Protein AF-A0A2Z6B183-F1 (afdb_monomer)

Mean predicted aligned error: 3.82 Å

Foldseek 3Di:
DPDQCLVVLLVLLVCLLVVVDALVVSLVVLVVCCVPHLPDDDPQLSVLSVVLNVLSVLDDPDPVPHDVPHDDRVNSSVSSVVSSVSSVVVD

pLDDT: mean 91.1, std 10.72, range [36.97, 98.44]

Solvent-accessible surface area (backbone atoms only — not comparable to full-atom values): 5332 Å² total; per-residue (Å²): 134,88,71,64,56,60,64,62,53,51,50,53,41,51,34,37,64,66,68,73,41,54,62,65,60,39,36,56,53,50,51,56,47,50,78,74,54,65,89,58,63,56,69,70,58,45,53,48,51,52,57,48,44,54,49,42,72,51,43,49,88,52,72,89,76,49,60,99,82,48,37,47,65,68,52,42,42,51,50,41,45,54,38,48,56,53,52,68,72,76,109

Secondary structure (DSSP, 8-state):
----THHHHHHHHHHHHTTSS-HHHHHHHHHHHHHHHTTS--HHHHHHHHHHHHHHHS--SSGGG--TT---HHHHHHHHHHHHHHHHHH-

Structure (mmCIF, N/CA/C/O backbone):
data_AF-A0A2Z6B183-F1
#
_entry.id   AF-A0A2Z6B183-F1
#
loop_
_atom_site.group_PDB
_atom_site.id
_atom_site.type_symbol
_atom_site.label_atom_id
_atom_site.label_alt_id
_atom_site.label_comp_id
_atom_site.label_asym_id
_atom_site.label_entity_id
_atom_site.label_seq_id
_atom_site.pdbx_PDB_ins_code
_atom_site.Cartn_x
_atom_site.Cartn_y
_atom_site.Cartn_z
_atom_site.occupancy
_atom_site.B_iso_or_equiv
_atom_site.auth_seq_id
_atom_site.auth_comp_id
_atom_site.auth_asym_id
_atom_site.auth_atom_id
_atom_site.pdbx_PDB_model_num
ATOM 1 N N . MET A 1 1 ? -26.414 3.553 7.270 1.00 36.97 1 MET A N 1
ATOM 2 C CA . MET A 1 1 ? -25.111 3.348 7.936 1.00 36.97 1 MET A CA 1
ATOM 3 C C . MET A 1 1 ? -24.045 3.387 6.860 1.00 36.97 1 MET A C 1
ATOM 5 O O . MET A 1 1 ? -24.078 2.533 5.988 1.00 36.97 1 MET A O 1
ATOM 9 N N . VAL A 1 2 ? -23.188 4.406 6.842 1.00 42.72 2 VAL A N 1
ATOM 10 C CA . VAL A 1 2 ? -22.049 4.442 5.910 1.00 42.72 2 VAL A CA 1
ATOM 11 C C . VAL A 1 2 ? -20.907 3.744 6.640 1.00 42.72 2 VAL A C 1
ATOM 13 O O . VAL A 1 2 ? -20.398 4.291 7.614 1.00 42.72 2 VAL A O 1
ATOM 16 N N . GLY A 1 3 ? -20.643 2.489 6.276 1.00 53.25 3 GLY A N 1
ATOM 17 C CA . GLY A 1 3 ? -19.613 1.662 6.905 1.00 53.25 3 GLY A CA 1
ATOM 18 C C . GLY A 1 3 ? -18.211 2.174 6.587 1.00 53.25 3 GLY A C 1
ATOM 19 O O . GLY A 1 3 ? -18.007 2.817 5.559 1.00 53.25 3 GLY A O 1
ATOM 20 N N . SER A 1 4 ? -17.260 1.893 7.479 1.00 69.75 4 SER A N 1
ATOM 21 C CA . SER A 1 4 ? -15.840 2.143 7.227 1.00 69.75 4 SER A CA 1
ATOM 22 C C . SER A 1 4 ? -15.418 1.469 5.916 1.00 69.75 4 SER A C 1
ATOM 24 O O . SER A 1 4 ? -15.731 0.300 5.683 1.00 69.75 4 SER A O 1
ATOM 26 N N . HIS A 1 5 ? -14.701 2.200 5.062 1.00 86.75 5 HIS A N 1
ATOM 27 C CA . HIS A 1 5 ? -14.150 1.679 3.806 1.00 86.75 5 HIS A CA 1
ATOM 28 C C . HIS A 1 5 ? -12.877 0.848 4.021 1.00 86.75 5 HIS A C 1
ATOM 30 O O . HIS A 1 5 ? -12.234 0.447 3.054 1.00 86.75 5 HIS A O 1
ATOM 36 N N . ILE A 1 6 ? -12.520 0.558 5.278 1.00 90.50 6 ILE A N 1
ATOM 37 C CA . ILE A 1 6 ? -11.292 -0.151 5.640 1.00 90.50 6 ILE A CA 1
ATOM 38 C C . ILE A 1 6 ? -11.139 -1.494 4.918 1.00 90.50 6 ILE A C 1
ATOM 40 O O . ILE A 1 6 ? -10.060 -1.807 4.424 1.00 90.50 6 ILE A O 1
ATOM 44 N N . TYR A 1 7 ? -12.226 -2.253 4.760 1.00 91.50 7 TYR A N 1
ATOM 45 C CA . TYR A 1 7 ? -12.187 -3.529 4.044 1.00 91.50 7 TYR A CA 1
ATOM 46 C C . TYR A 1 7 ? -11.856 -3.357 2.558 1.00 91.50 7 TYR A C 1
ATOM 48 O O . TYR A 1 7 ? -11.141 -4.180 2.000 1.00 91.50 7 TYR A O 1
ATOM 56 N N . THR A 1 8 ? -12.284 -2.255 1.934 1.00 92.88 8 THR A N 1
ATOM 57 C CA . THR A 1 8 ? -11.923 -1.934 0.546 1.00 92.88 8 THR A CA 1
ATOM 58 C C . THR A 1 8 ? -10.418 -1.702 0.401 1.00 92.88 8 THR A C 1
ATOM 60 O O . THR A 1 8 ? -9.818 -2.196 -0.553 1.00 92.88 8 THR A O 1
ATOM 63 N N . TYR A 1 9 ? -9.790 -1.014 1.360 1.00 94.62 9 TYR A N 1
ATOM 64 C CA . TYR A 1 9 ? -8.333 -0.854 1.377 1.00 94.62 9 TYR A CA 1
ATOM 65 C C . TYR A 1 9 ? -7.611 -2.179 1.632 1.00 94.62 9 TYR A C 1
ATOM 67 O O . TYR A 1 9 ? -6.666 -2.516 0.924 1.00 94.62 9 TYR A O 1
ATOM 75 N N . ILE A 1 10 ? -8.068 -2.960 2.611 1.00 95.50 10 ILE A N 1
ATOM 76 C CA . ILE A 1 10 ? -7.472 -4.265 2.922 1.00 95.50 10 ILE A CA 1
ATOM 77 C C . ILE A 1 10 ? -7.519 -5.190 1.705 1.00 95.50 10 ILE A C 1
ATOM 79 O O . ILE A 1 10 ? -6.525 -5.849 1.405 1.00 95.50 10 ILE A O 1
ATOM 83 N N . ASP A 1 11 ? -8.635 -5.225 0.980 1.00 96.00 11 ASP A N 1
ATOM 84 C CA . ASP A 1 11 ? -8.781 -6.081 -0.193 1.00 96.00 11 ASP A CA 1
ATOM 85 C C . ASP A 1 11 ? -7.819 -5.680 -1.316 1.00 96.00 11 ASP A C 1
ATOM 87 O O . ASP A 1 11 ? -7.134 -6.548 -1.863 1.00 96.00 11 ASP A O 1
ATOM 91 N N . ILE A 1 12 ? -7.689 -4.383 -1.628 1.00 97.75 12 ILE A N 1
ATOM 92 C CA . ILE A 1 12 ? -6.764 -3.950 -2.684 1.00 97.75 12 ILE A CA 1
ATOM 93 C C . ILE A 1 12 ? -5.298 -4.181 -2.293 1.00 97.75 12 ILE A C 1
ATOM 95 O O . ILE A 1 12 ? -4.516 -4.677 -3.108 1.00 97.75 12 ILE A O 1
ATOM 99 N N . ILE A 1 13 ? -4.937 -3.928 -1.029 1.00 97.88 13 ILE A N 1
ATOM 100 C CA . ILE A 1 13 ? -3.592 -4.196 -0.506 1.00 97.88 13 ILE A CA 1
ATOM 101 C C . ILE A 1 13 ? -3.302 -5.707 -0.532 1.00 97.88 13 ILE A C 1
ATOM 103 O O . ILE A 1 13 ? -2.209 -6.126 -0.913 1.00 97.88 13 ILE A O 1
ATOM 107 N N . ARG A 1 14 ? -4.275 -6.565 -0.196 1.00 98.2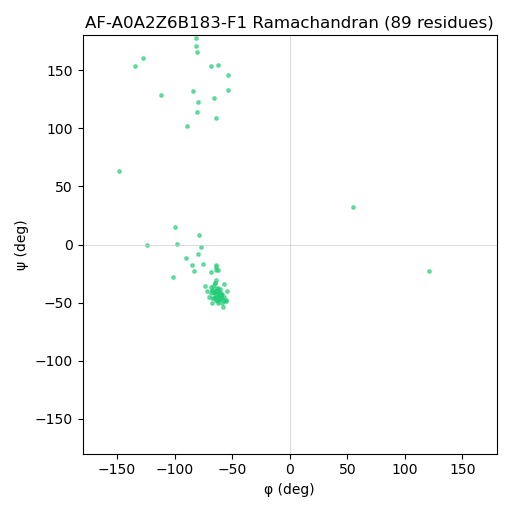5 14 ARG A N 1
ATOM 108 C CA . ARG A 1 14 ? -4.139 -8.031 -0.297 1.00 98.25 14 ARG A CA 1
ATOM 109 C C . ARG A 1 14 ? -3.968 -8.501 -1.732 1.00 98.25 14 ARG A C 1
ATOM 111 O O . ARG A 1 14 ? -3.175 -9.407 -1.978 1.00 98.25 14 ARG A O 1
ATOM 118 N N . CYS A 1 15 ? -4.708 -7.924 -2.674 1.00 98.19 15 CYS A N 1
ATOM 119 C CA . CYS A 1 15 ? -4.546 -8.237 -4.089 1.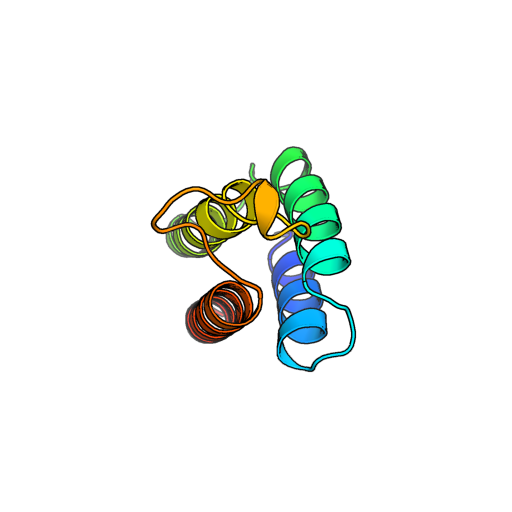00 98.19 15 CYS A CA 1
ATOM 120 C C . CYS A 1 15 ? -3.117 -7.939 -4.548 1.00 98.19 15 CYS A C 1
ATOM 122 O O . CYS A 1 15 ? -2.495 -8.797 -5.171 1.00 98.19 15 CYS A O 1
ATOM 124 N N . PHE A 1 16 ? -2.574 -6.778 -4.189 1.00 98.44 16 PHE A N 1
ATOM 125 C CA . PHE A 1 16 ? -1.212 -6.404 -4.558 1.00 98.44 16 PHE A CA 1
ATOM 126 C C . PHE A 1 16 ? -0.148 -7.267 -3.866 1.00 98.44 16 PHE A C 1
ATOM 128 O O . PHE A 1 16 ? 0.671 -7.891 -4.533 1.00 98.44 16 PHE A O 1
ATOM 135 N N . THR A 1 17 ? -0.222 -7.416 -2.541 1.00 98.31 17 THR A N 1
ATOM 136 C CA . THR A 1 17 ? 0.744 -8.208 -1.749 1.00 98.31 17 THR A CA 1
ATOM 137 C C . THR A 1 17 ? 0.740 -9.704 -2.072 1.00 98.31 17 THR A C 1
ATOM 139 O O . THR A 1 17 ? 1.704 -10.408 -1.786 1.00 98.31 17 THR A O 1
ATOM 142 N N . ARG A 1 18 ? -0.331 -10.207 -2.697 1.00 98.00 18 ARG A N 1
ATOM 143 C CA . ARG A 1 18 ? -0.432 -11.581 -3.219 1.00 98.00 18 ARG A CA 1
ATOM 144 C C . ARG A 1 18 ? -0.190 -11.672 -4.727 1.00 98.00 18 ARG A C 1
ATOM 146 O O . ARG A 1 18 ? -0.553 -12.685 -5.326 1.00 98.00 18 ARG A O 1
ATOM 153 N N . HIS A 1 19 ? 0.366 -10.627 -5.338 1.00 97.00 19 HIS A N 1
ATOM 154 C CA . HIS A 1 19 ? 0.685 -10.550 -6.766 1.00 97.00 19 HIS A CA 1
ATOM 155 C C . HIS A 1 19 ? -0.513 -10.837 -7.693 1.00 97.00 19 HIS A C 1
ATOM 157 O O . HIS A 1 19 ? -0.363 -11.409 -8.771 1.00 97.00 19 HIS A O 1
ATOM 163 N N . ARG A 1 20 ? -1.734 -10.480 -7.270 1.00 98.06 20 ARG A N 1
ATOM 164 C CA . ARG A 1 20 ? -2.951 -10.578 -8.100 1.00 98.06 20 ARG A CA 1
ATOM 165 C C . ARG A 1 20 ? -3.123 -9.381 -9.028 1.00 98.06 20 ARG A C 1
ATOM 167 O O . ARG A 1 20 ? -3.818 -9.503 -10.030 1.00 98.06 20 ARG A O 1
ATOM 174 N N . ILE A 1 21 ? -2.502 -8.259 -8.683 1.00 98.00 21 ILE A N 1
ATOM 175 C CA . ILE A 1 21 ? -2.387 -7.046 -9.493 1.00 98.00 21 ILE A CA 1
ATOM 176 C C . ILE A 1 21 ? -0.936 -6.560 -9.429 1.00 98.00 21 ILE A C 1
ATOM 178 O O . ILE A 1 21 ? -0.235 -6.862 -8.461 1.00 98.00 21 ILE A O 1
ATOM 182 N N . ASN A 1 22 ? -0.492 -5.840 -10.457 1.00 97.00 22 ASN A N 1
ATOM 183 C CA . ASN A 1 22 ? 0.836 -5.220 -10.486 1.00 97.00 22 ASN A CA 1
ATOM 184 C C . ASN A 1 22 ? 0.846 -3.886 -9.709 1.00 97.00 22 ASN A C 1
ATOM 186 O O . ASN A 1 22 ? -0.209 -3.375 -9.319 1.00 97.00 22 ASN A O 1
ATOM 190 N N . ALA A 1 23 ? 2.036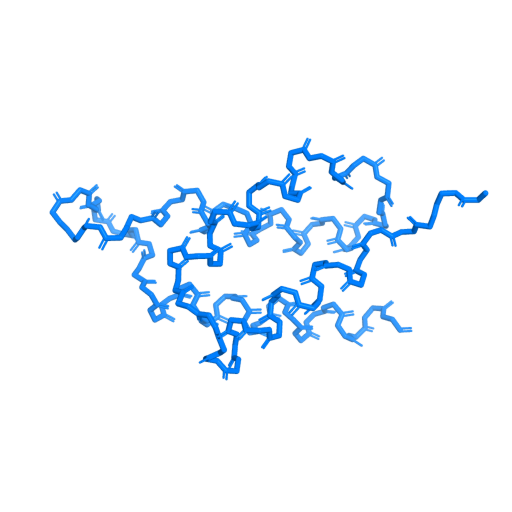 -3.319 -9.496 1.00 96.44 23 ALA A N 1
ATOM 191 C CA . ALA A 1 23 ? 2.212 -2.063 -8.765 1.00 96.44 23 ALA A CA 1
ATOM 192 C C . ALA A 1 23 ? 1.491 -0.862 -9.401 1.00 96.44 23 ALA A C 1
ATOM 194 O O . ALA A 1 23 ? 0.887 -0.070 -8.682 1.00 96.44 23 ALA A O 1
ATOM 195 N N . LYS A 1 24 ? 1.471 -0.755 -10.733 1.00 95.88 24 LYS A N 1
ATOM 196 C CA . LYS A 1 24 ? 0.757 0.310 -11.455 1.00 95.88 24 LYS A CA 1
ATOM 197 C C . LYS A 1 24 ? -0.752 0.269 -11.213 1.00 95.88 24 LYS A C 1
ATOM 199 O O . LYS A 1 24 ? -1.365 1.291 -10.909 1.00 95.88 24 LYS A O 1
ATOM 204 N N . ASP A 1 25 ? -1.357 -0.907 -11.344 1.00 97.50 25 ASP A N 1
ATOM 205 C CA . ASP A 1 25 ? -2.788 -1.109 -11.116 1.00 97.50 25 ASP A CA 1
ATOM 206 C C . ASP A 1 25 ? -3.139 -0.871 -9.645 1.00 97.50 25 ASP A C 1
ATOM 208 O O . ASP A 1 25 ? -4.141 -0.220 -9.346 1.00 97.50 25 ASP A O 1
ATOM 212 N N . PHE A 1 26 ? -2.288 -1.340 -8.728 1.00 98.19 26 PHE A N 1
ATOM 213 C CA . PHE A 1 26 ? -2.421 -1.060 -7.303 1.00 98.19 26 PHE A CA 1
ATOM 214 C C . PHE A 1 26 ? -2.401 0.444 -7.018 1.00 98.19 26 PHE A C 1
ATOM 216 O O . PHE A 1 26 ? -3.351 0.940 -6.415 1.00 98.19 26 PHE A O 1
ATOM 223 N N . ALA A 1 27 ? -1.383 1.167 -7.490 1.00 97.12 27 ALA A N 1
ATOM 224 C CA . ALA A 1 27 ? -1.231 2.602 -7.272 1.00 97.12 27 ALA A CA 1
ATOM 225 C C . ALA A 1 27 ? -2.453 3.382 -7.781 1.00 97.12 27 ALA A C 1
ATOM 227 O O . ALA A 1 27 ? -3.064 4.150 -7.039 1.00 97.12 27 ALA A O 1
ATOM 228 N N . ASN A 1 28 ? -2.895 3.098 -9.010 1.00 96.56 28 ASN A N 1
ATOM 229 C CA . ASN A 1 28 ? -4.070 3.739 -9.601 1.00 96.56 28 ASN A CA 1
ATOM 230 C C . ASN A 1 28 ? -5.343 3.511 -8.774 1.00 96.56 28 ASN A C 1
ATOM 232 O O . ASN A 1 28 ? -6.078 4.455 -8.470 1.00 96.56 28 ASN A O 1
ATOM 236 N N . VAL A 1 29 ? -5.629 2.257 -8.413 1.00 96.81 29 VAL A N 1
ATOM 237 C CA . VAL A 1 29 ? -6.847 1.923 -7.663 1.00 96.81 29 VAL A CA 1
ATOM 238 C C . VAL A 1 29 ? -6.778 2.484 -6.245 1.00 96.81 29 VAL A C 1
ATOM 240 O O . VAL A 1 29 ? -7.765 3.046 -5.767 1.00 96.81 29 VAL A O 1
ATOM 243 N N . TYR A 1 30 ? -5.622 2.381 -5.589 1.00 96.75 30 TYR A N 1
ATOM 244 C CA . TYR A 1 30 ? -5.411 2.900 -4.245 1.00 96.75 30 TYR A CA 1
ATOM 245 C C . TYR A 1 30 ? -5.647 4.412 -4.188 1.00 96.75 30 TYR A C 1
ATOM 247 O O . TYR A 1 30 ? -6.424 4.865 -3.348 1.00 96.75 30 TYR A O 1
ATOM 255 N N . THR A 1 31 ? -5.088 5.180 -5.128 1.00 95.81 31 THR A N 1
ATOM 256 C CA . THR A 1 31 ? -5.302 6.632 -5.229 1.00 95.81 31 THR A CA 1
ATOM 257 C C . THR A 1 31 ? -6.775 6.985 -5.420 1.00 95.81 31 THR A C 1
ATOM 259 O O . THR A 1 31 ? -7.300 7.862 -4.734 1.00 95.81 31 THR A O 1
ATOM 262 N N . ILE A 1 32 ? -7.497 6.263 -6.284 1.00 94.81 32 ILE A N 1
ATOM 263 C CA . ILE A 1 32 ? -8.939 6.486 -6.484 1.00 94.81 32 ILE A CA 1
ATOM 264 C C . ILE A 1 32 ? -9.724 6.257 -5.187 1.00 94.81 32 ILE A C 1
ATOM 266 O O . ILE A 1 32 ? -10.620 7.044 -4.868 1.00 94.81 32 ILE A O 1
ATOM 270 N N . ILE A 1 33 ? -9.415 5.189 -4.447 1.00 93.00 33 ILE A N 1
ATOM 271 C CA . ILE A 1 33 ? -10.066 4.905 -3.163 1.00 93.00 33 ILE A CA 1
ATOM 272 C C . ILE A 1 33 ? -9.700 6.004 -2.159 1.00 93.00 33 ILE A C 1
ATOM 274 O O . ILE A 1 33 ? -10.592 6.556 -1.518 1.00 93.00 33 ILE A O 1
ATOM 278 N N . TYR A 1 34 ? -8.423 6.383 -2.068 1.00 93.06 34 TYR A N 1
ATOM 279 C CA . TYR A 1 34 ? -7.931 7.413 -1.154 1.00 93.06 34 TYR A CA 1
ATOM 280 C C . TYR A 1 34 ? -8.649 8.754 -1.312 1.00 93.06 34 TYR A C 1
ATOM 282 O O . TYR A 1 34 ? -9.181 9.296 -0.340 1.00 93.06 34 TYR A O 1
ATOM 290 N N . LEU A 1 35 ? -8.781 9.231 -2.549 1.00 90.62 35 LEU A N 1
ATOM 291 C CA . LEU A 1 35 ? -9.450 10.495 -2.855 1.00 90.62 35 LEU A CA 1
ATOM 292 C C . LEU A 1 35 ? -10.967 10.468 -2.598 1.00 90.62 35 LEU A C 1
ATOM 294 O O . LEU A 1 35 ? -11.578 11.519 -2.411 1.00 90.62 35 LE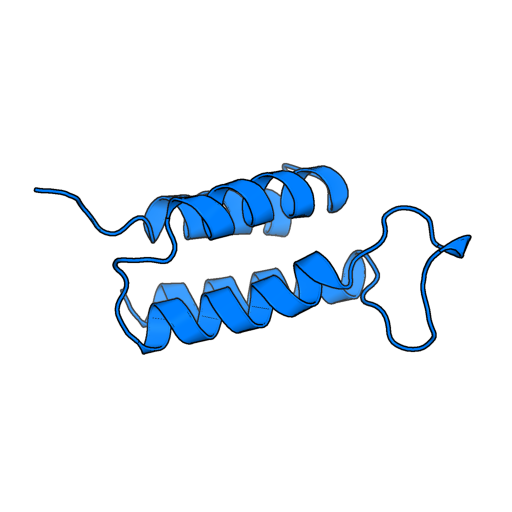U A O 1
ATOM 298 N N . ARG A 1 36 ? -11.600 9.288 -2.600 1.00 88.62 36 ARG A N 1
ATOM 299 C CA . ARG A 1 36 ? -13.063 9.145 -2.459 1.00 88.62 36 ARG A CA 1
ATOM 300 C C . ARG A 1 36 ? -13.518 8.733 -1.062 1.00 88.62 36 ARG A C 1
ATOM 302 O O . ARG A 1 36 ? -14.646 9.043 -0.684 1.00 88.62 36 ARG A O 1
ATOM 309 N N . CYS A 1 37 ? -12.680 8.016 -0.316 1.00 81.62 37 CYS A N 1
ATOM 310 C CA . CYS A 1 37 ? -13.096 7.255 0.864 1.00 81.62 37 CYS A CA 1
ATOM 311 C C . CYS A 1 37 ? -12.336 7.607 2.153 1.00 81.62 37 CYS A C 1
ATOM 313 O O . CYS A 1 37 ? -12.673 7.061 3.204 1.00 81.62 37 CYS A O 1
ATOM 315 N N . SER A 1 38 ? -11.372 8.535 2.120 1.00 73.81 38 SER A N 1
ATOM 316 C CA . SER A 1 38 ? -10.530 8.898 3.278 1.00 73.81 38 SER A CA 1
ATOM 317 C C . SER A 1 38 ? -11.274 9.535 4.464 1.00 73.81 38 SER A C 1
ATOM 319 O O . SER A 1 38 ? -10.771 9.538 5.583 1.00 73.81 38 SER A O 1
ATOM 321 N N . GLY A 1 39 ? -12.499 10.035 4.267 1.00 68.19 39 GLY A N 1
ATOM 322 C CA . G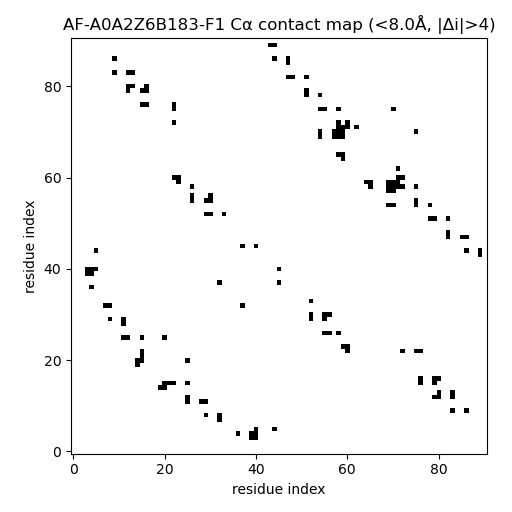LY A 1 39 ? -13.171 10.913 5.232 1.00 68.19 39 GLY A CA 1
ATOM 323 C C . GLY A 1 39 ? -13.799 10.277 6.484 1.00 68.19 39 GLY A C 1
ATOM 324 O O . GLY A 1 39 ? -14.373 11.019 7.279 1.00 68.19 39 GLY A O 1
ATOM 325 N N . LYS A 1 40 ? -13.782 8.945 6.673 1.00 72.44 40 LYS A N 1
ATOM 326 C CA . LYS A 1 40 ? -14.489 8.275 7.797 1.00 72.44 40 LYS A CA 1
ATOM 327 C C . LYS A 1 40 ? -13.796 7.001 8.308 1.00 72.44 40 LYS A C 1
ATOM 329 O O . LYS A 1 40 ? -14.369 5.915 8.227 1.00 72.44 40 LYS A O 1
ATOM 334 N N . MET A 1 41 ? -12.585 7.131 8.844 1.00 82.06 41 MET A N 1
ATOM 335 C CA . MET A 1 41 ? -11.811 6.022 9.428 1.00 82.06 41 MET A CA 1
ATOM 336 C C . MET A 1 41 ? -11.343 6.367 10.845 1.00 82.06 41 MET A C 1
ATOM 338 O O . MET A 1 41 ? -11.321 7.546 11.211 1.00 82.06 41 MET A O 1
ATOM 342 N N . LYS A 1 42 ? -10.990 5.360 11.657 1.00 89.25 42 LYS A N 1
ATOM 343 C CA . LYS A 1 42 ? -10.302 5.628 12.932 1.00 89.25 42 LYS A CA 1
ATOM 344 C C . LYS A 1 42 ? -8.955 6.289 12.643 1.00 89.25 42 LYS A C 1
ATOM 346 O O . LYS A 1 42 ? -8.384 6.093 11.573 1.00 89.25 42 LYS A O 1
ATOM 351 N N . HIS A 1 43 ? -8.437 7.052 13.601 1.00 89.94 43 HIS A N 1
ATOM 352 C CA . HIS A 1 43 ? -7.178 7.771 13.413 1.00 89.94 43 HIS A CA 1
ATOM 353 C C . HIS A 1 43 ? -6.021 6.825 13.058 1.00 89.94 43 HIS A C 1
ATOM 355 O O . HIS A 1 43 ? -5.327 7.087 12.081 1.00 89.94 43 HIS A O 1
ATOM 361 N N . GLU A 1 44 ? -5.878 5.686 13.749 1.00 91.81 44 GLU A N 1
ATOM 362 C CA . GLU A 1 44 ? -4.786 4.741 13.463 1.00 91.81 44 GLU A CA 1
ATOM 363 C C . GLU A 1 44 ? -4.923 4.074 12.082 1.00 91.81 44 GLU A C 1
ATOM 365 O O . GLU A 1 44 ? -3.928 3.845 11.395 1.00 91.81 44 GLU A O 1
ATOM 370 N N . GLU A 1 45 ? -6.158 3.788 11.652 1.00 92.38 45 GLU A N 1
ATOM 371 C CA . GLU A 1 45 ? -6.448 3.259 10.311 1.00 92.38 45 GLU A CA 1
ATOM 372 C C . GLU A 1 45 ? -6.071 4.287 9.237 1.00 92.38 45 GLU A C 1
ATOM 374 O O . GLU A 1 45 ? -5.390 3.960 8.266 1.00 92.38 45 GLU A O 1
ATOM 379 N N . TYR A 1 46 ? -6.488 5.542 9.432 1.00 92.56 46 TYR A N 1
ATOM 380 C CA . TYR A 1 46 ? -6.179 6.641 8.526 1.00 92.56 46 TYR A CA 1
ATOM 381 C C . TYR A 1 46 ? -4.672 6.876 8.422 1.00 92.56 46 TYR A C 1
ATOM 383 O O . TYR A 1 46 ? -4.163 6.976 7.312 1.00 92.56 46 TYR A O 1
ATOM 391 N N . GLU A 1 47 ? -3.946 6.931 9.541 1.00 94.00 47 GLU A N 1
ATOM 392 C CA . GLU A 1 47 ? -2.497 7.154 9.518 1.00 94.00 47 GLU A CA 1
ATOM 393 C C . GLU A 1 47 ? -1.756 6.045 8.766 1.00 94.00 47 GLU A C 1
ATOM 395 O O . GLU A 1 47 ? -0.887 6.336 7.944 1.00 94.00 47 GLU A O 1
ATOM 400 N N . ALA A 1 48 ? -2.121 4.778 8.986 1.00 94.81 48 ALA A N 1
ATOM 401 C CA . ALA A 1 48 ? -1.526 3.661 8.257 1.00 94.81 48 ALA A CA 1
ATOM 402 C C . ALA A 1 48 ? -1.756 3.785 6.739 1.00 94.81 48 ALA A C 1
ATOM 404 O O . ALA A 1 48 ? -0.827 3.594 5.954 1.00 94.81 48 ALA A O 1
ATOM 405 N N . LEU A 1 49 ? -2.970 4.157 6.327 1.00 95.25 49 LEU A N 1
ATOM 406 C CA . LEU A 1 49 ? -3.327 4.318 4.918 1.00 95.25 49 LEU A CA 1
ATOM 407 C C . LEU A 1 49 ? -2.724 5.577 4.280 1.00 95.25 49 LEU A C 1
ATOM 409 O O . LEU A 1 49 ? -2.339 5.536 3.113 1.00 95.25 49 LEU A O 1
ATOM 413 N N . ASN A 1 50 ? -2.623 6.678 5.023 1.00 95.25 50 ASN A N 1
ATOM 414 C CA . ASN A 1 50 ? -2.005 7.921 4.564 1.00 95.25 50 ASN A CA 1
ATOM 415 C C . ASN A 1 50 ? -0.497 7.740 4.355 1.00 95.25 50 ASN A C 1
ATOM 417 O O . ASN A 1 50 ? 0.046 8.204 3.361 1.00 95.25 50 ASN A O 1
ATOM 421 N N . ASN A 1 51 ? 0.173 6.996 5.237 1.00 95.69 51 ASN A N 1
ATOM 422 C CA . ASN A 1 51 ? 1.589 6.682 5.054 1.00 95.69 51 ASN A CA 1
ATOM 423 C C . ASN A 1 51 ? 1.826 5.859 3.78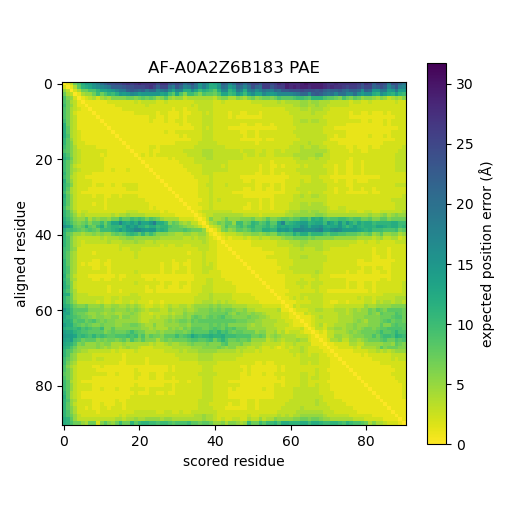3 1.00 95.69 51 ASN A C 1
ATOM 425 O O . ASN A 1 51 ? 2.720 6.181 3.009 1.00 95.69 51 ASN A O 1
ATOM 429 N N . LEU A 1 52 ? 0.996 4.842 3.526 1.00 97.31 52 LEU A N 1
ATOM 430 C CA . LEU A 1 52 ? 1.067 4.084 2.275 1.00 97.31 52 LEU A CA 1
ATOM 431 C C . LEU A 1 52 ? 0.718 4.943 1.051 1.00 97.31 52 LEU A C 1
ATOM 433 O O . LEU A 1 52 ? 1.290 4.735 -0.014 1.00 97.31 52 LEU A O 1
ATOM 437 N N . TYR A 1 53 ? -0.187 5.915 1.195 1.00 96.56 53 TYR A N 1
ATOM 438 C CA . TYR A 1 53 ? -0.542 6.833 0.113 1.00 96.56 53 TYR A CA 1
ATOM 439 C C . TYR A 1 53 ? 0.660 7.650 -0.373 1.00 96.56 53 TYR A C 1
ATOM 441 O O . TYR A 1 53 ? 0.833 7.761 -1.579 1.00 96.56 53 TYR A O 1
ATOM 449 N N . TYR A 1 54 ? 1.532 8.130 0.520 1.00 95.12 54 TYR A N 1
ATOM 450 C CA . TYR A 1 54 ? 2.753 8.832 0.101 1.00 95.12 54 TYR A CA 1
ATOM 451 C C . TYR A 1 54 ? 3.659 7.955 -0.771 1.00 95.12 54 TYR A C 1
ATOM 453 O O . TYR A 1 54 ? 4.083 8.382 -1.836 1.00 95.12 54 TYR A O 1
ATOM 461 N N . TYR A 1 55 ? 3.857 6.686 -0.401 1.00 95.88 55 TYR A N 1
ATOM 462 C CA . TYR A 1 55 ? 4.603 5.748 -1.249 1.00 95.88 55 TYR A CA 1
ATOM 463 C C . TYR A 1 55 ? 3.916 5.466 -2.590 1.00 95.88 55 TYR A C 1
ATOM 465 O O . TYR A 1 55 ? 4.587 5.166 -3.573 1.00 95.88 55 TYR A O 1
ATOM 473 N N . VAL A 1 56 ? 2.585 5.511 -2.629 1.00 96.12 56 VAL A N 1
ATOM 474 C CA . VAL A 1 56 ? 1.818 5.362 -3.869 1.00 96.12 56 VAL A CA 1
ATOM 475 C C . VAL A 1 56 ? 1.956 6.600 -4.759 1.00 96.12 56 VAL A C 1
ATOM 477 O O . VAL A 1 56 ? 2.069 6.434 -5.970 1.00 96.12 56 VAL A O 1
ATOM 480 N N . GLU A 1 57 ? 1.956 7.811 -4.196 1.00 94.31 57 GLU A N 1
ATOM 481 C CA . GLU A 1 57 ? 2.156 9.051 -4.962 1.00 94.31 57 GLU A CA 1
ATOM 482 C C . GLU A 1 57 ? 3.581 9.183 -5.504 1.00 94.31 57 GLU A C 1
ATOM 484 O O . GLU A 1 57 ? 3.749 9.622 -6.639 1.00 94.31 57 GLU A O 1
ATOM 489 N N . ASP A 1 58 ? 4.581 8.739 -4.741 1.00 93.88 58 ASP A N 1
ATOM 490 C CA . ASP A 1 58 ? 5.988 8.773 -5.155 1.00 93.88 58 ASP A CA 1
ATOM 491 C C . ASP A 1 58 ? 6.353 7.617 -6.116 1.00 93.88 58 ASP A C 1
ATOM 493 O O . ASP A 1 58 ? 7.454 7.566 -6.665 1.00 93.88 58 ASP A O 1
ATOM 497 N N . TYR A 1 59 ? 5.457 6.646 -6.333 1.00 93.94 59 TYR A N 1
ATOM 498 C CA . TYR A 1 59 ? 5.716 5.519 -7.229 1.00 93.94 59 TYR A CA 1
ATOM 499 C C . TYR A 1 59 ? 5.514 5.894 -8.703 1.00 93.94 59 TYR A C 1
ATOM 501 O O . TYR A 1 59 ? 4.405 6.196 -9.151 1.00 93.94 59 TYR A O 1
ATOM 509 N N . TYR A 1 60 ? 6.567 5.706 -9.501 1.00 91.62 60 TYR A N 1
ATOM 510 C CA . TYR A 1 60 ? 6.506 5.771 -10.962 1.00 91.62 60 TYR A CA 1
ATOM 511 C C . TYR A 1 60 ? 6.741 4.397 -11.594 1.00 91.62 60 TYR A C 1
ATOM 513 O O . TYR A 1 60 ? 7.739 3.728 -11.326 1.00 91.62 60 TYR A O 1
ATOM 521 N N . ASP A 1 61 ? 5.853 3.977 -12.494 1.00 87.75 61 ASP A N 1
ATOM 522 C CA . ASP A 1 61 ? 6.011 2.740 -13.280 1.00 87.75 61 ASP A CA 1
ATOM 523 C C . ASP A 1 61 ? 7.260 2.809 -14.181 1.00 87.75 61 ASP A C 1
ATOM 525 O O . ASP A 1 61 ? 8.034 1.857 -14.249 1.00 87.75 61 ASP A O 1
ATOM 529 N N . ASP A 1 62 ? 7.508 3.975 -14.789 1.00 87.75 62 ASP A N 1
ATOM 530 C CA . ASP A 1 62 ? 8.685 4.249 -15.618 1.00 87.75 62 ASP A CA 1
ATOM 531 C C . ASP A 1 62 ? 9.914 4.581 -14.748 1.00 87.75 62 ASP A C 1
ATOM 533 O O . ASP A 1 62 ? 9.932 5.630 -14.098 1.00 87.75 62 ASP A O 1
ATOM 537 N N . PRO A 1 63 ? 10.972 3.743 -14.743 1.00 86.75 63 PRO A N 1
ATOM 538 C CA . PRO A 1 63 ? 12.171 3.997 -13.949 1.00 86.75 63 PRO A CA 1
ATOM 539 C C . PRO A 1 63 ? 12.927 5.270 -14.335 1.00 86.75 63 PRO A C 1
ATOM 541 O O . PRO A 1 63 ? 13.692 5.774 -13.521 1.00 86.75 63 PRO A O 1
ATOM 544 N N . SER A 1 64 ? 12.754 5.776 -15.560 1.00 90.44 64 SER A N 1
ATOM 545 C CA . SER A 1 64 ? 13.428 6.998 -16.018 1.00 90.44 64 SER A CA 1
ATOM 546 C C . SER A 1 64 ? 12.827 8.280 -15.440 1.00 90.44 64 SER A C 1
ATOM 548 O O . SER A 1 64 ? 13.475 9.322 -15.479 1.00 90.44 64 SER A O 1
ATOM 550 N N . MET A 1 65 ? 11.611 8.189 -14.898 1.00 88.19 65 MET A N 1
ATOM 551 C CA . MET A 1 65 ? 10.884 9.292 -14.267 1.00 88.19 65 MET A CA 1
ATOM 552 C C . MET A 1 65 ? 11.025 9.293 -12.739 1.00 88.19 65 MET A C 1
ATOM 554 O O . MET A 1 65 ? 10.428 10.141 -12.089 1.00 88.19 65 MET A O 1
ATOM 558 N N . ARG A 1 66 ? 11.769 8.330 -12.176 1.00 88.12 66 ARG A N 1
ATOM 559 C CA . ARG A 1 66 ? 12.010 8.213 -10.735 1.00 88.12 66 ARG A CA 1
ATOM 560 C C . ARG A 1 66 ? 13.170 9.103 -10.315 1.00 88.12 66 ARG A C 1
ATOM 562 O O . ARG A 1 66 ? 14.251 9.020 -10.904 1.00 88.12 66 ARG A O 1
ATOM 569 N N . ASP A 1 67 ? 12.967 9.860 -9.251 1.00 88.50 67 ASP A N 1
ATOM 570 C CA . ASP A 1 67 ? 14.023 10.574 -8.553 1.00 88.50 67 ASP A CA 1
ATOM 571 C C . ASP A 1 67 ? 14.798 9.641 -7.603 1.00 88.50 67 ASP A C 1
ATOM 573 O O . ASP A 1 67 ? 14.408 8.506 -7.294 1.00 88.50 67 ASP A O 1
ATOM 577 N N . GLU A 1 68 ? 15.963 10.106 -7.143 1.00 84.75 68 GLU A N 1
ATOM 578 C CA . GLU A 1 68 ? 16.768 9.373 -6.168 1.00 84.75 68 GLU A CA 1
ATOM 579 C C . GLU A 1 68 ? 16.004 9.240 -4.844 1.00 84.75 68 GLU A C 1
ATOM 581 O O . GLU A 1 68 ? 15.852 10.196 -4.090 1.00 84.75 68 GLU A O 1
ATOM 586 N N . GLY A 1 69 ? 15.564 8.019 -4.541 1.00 81.75 69 GLY A N 1
ATOM 587 C CA . GLY A 1 69 ? 14.843 7.711 -3.306 1.00 81.75 69 GLY A CA 1
ATOM 588 C C . GLY A 1 69 ? 13.456 7.136 -3.547 1.00 81.75 69 GLY A C 1
ATOM 589 O O . GLY A 1 69 ? 13.005 6.351 -2.704 1.00 81.75 69 GLY A O 1
ATOM 590 N N . ASP A 1 70 ? 12.870 7.403 -4.717 1.00 89.00 70 ASP A N 1
ATOM 591 C CA . ASP A 1 70 ? 11.515 6.983 -5.062 1.00 89.00 70 ASP A CA 1
ATOM 592 C C . ASP A 1 70 ? 11.312 5.470 -4.876 1.00 89.00 70 ASP A C 1
ATOM 594 O O . ASP A 1 70 ? 12.240 4.651 -5.051 1.00 89.00 70 ASP A O 1
ATOM 598 N N 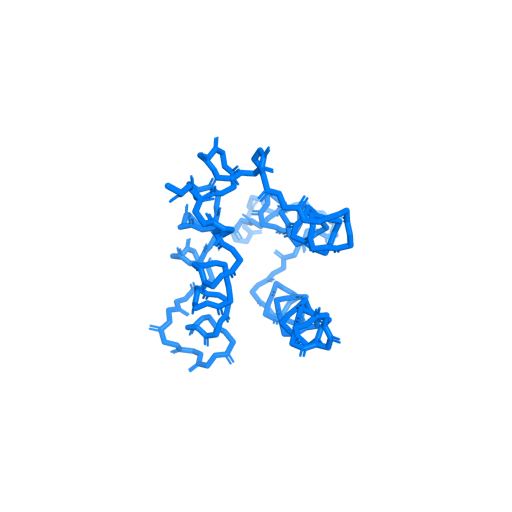. PRO A 1 71 ? 10.102 5.060 -4.463 1.00 90.25 71 PRO A N 1
ATOM 599 C CA . PRO A 1 71 ? 9.756 3.662 -4.363 1.00 90.25 71 PRO A CA 1
ATOM 600 C C . PRO A 1 71 ? 9.730 3.014 -5.748 1.00 90.25 71 PRO A C 1
ATOM 602 O O . PRO A 1 71 ? 9.015 3.425 -6.657 1.00 90.25 71 PRO A O 1
ATOM 605 N N . ASP A 1 72 ? 10.490 1.931 -5.889 1.00 92.50 72 ASP A N 1
ATOM 606 C CA . ASP A 1 72 ? 10.237 0.950 -6.933 1.00 92.50 72 ASP A CA 1
ATOM 607 C C . ASP A 1 72 ? 9.119 -0.014 -6.496 1.00 92.50 72 ASP A C 1
ATOM 609 O O . ASP A 1 72 ? 8.602 0.052 -5.377 1.00 92.50 72 ASP A O 1
ATOM 613 N N . GLU A 1 73 ? 8.748 -0.947 -7.375 1.00 94.44 73 GLU A N 1
ATOM 614 C CA . GLU A 1 73 ? 7.722 -1.952 -7.070 1.00 94.44 73 GLU A CA 1
ATOM 615 C C . GLU A 1 73 ? 8.065 -2.788 -5.827 1.00 94.44 73 GLU A C 1
ATOM 617 O O . GLU A 1 73 ? 7.169 -3.145 -5.065 1.00 94.44 73 GLU A O 1
ATOM 622 N N . THR A 1 74 ? 9.348 -3.066 -5.574 1.00 94.31 74 THR A N 1
ATOM 623 C CA . THR A 1 74 ? 9.763 -3.881 -4.423 1.00 94.31 74 THR A CA 1
ATOM 624 C C . THR A 1 74 ? 9.553 -3.126 -3.114 1.00 94.31 74 THR A C 1
ATOM 626 O O . THR A 1 74 ? 9.008 -3.684 -2.158 1.00 94.31 74 THR A O 1
ATOM 629 N N . LYS A 1 75 ? 9.948 -1.849 -3.064 1.00 95.12 75 LYS A N 1
ATOM 630 C CA . LYS A 1 75 ? 9.689 -0.970 -1.917 1.00 95.12 75 LYS A CA 1
ATOM 631 C C . LYS A 1 75 ? 8.188 -0.794 -1.698 1.00 95.12 75 LYS A C 1
ATOM 633 O O . LYS A 1 75 ? 7.724 -0.985 -0.577 1.00 95.12 75 LYS A O 1
ATOM 638 N N . LEU A 1 76 ? 7.425 -0.520 -2.760 1.00 97.06 76 LEU A N 1
ATOM 639 C CA . LEU A 1 76 ? 5.975 -0.349 -2.662 1.00 97.06 76 LEU A CA 1
ATOM 640 C C . LEU A 1 76 ? 5.287 -1.617 -2.137 1.00 97.06 76 LEU A C 1
ATOM 642 O O . LEU A 1 76 ? 4.424 -1.540 -1.264 1.00 97.06 76 LEU A O 1
ATO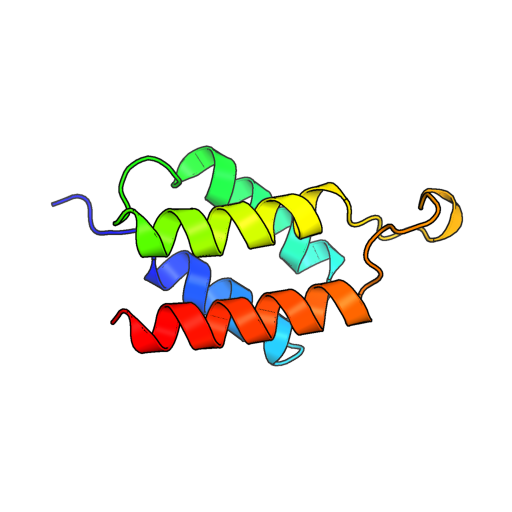M 646 N N . LEU A 1 77 ? 5.698 -2.796 -2.615 1.00 97.88 77 LEU A N 1
ATOM 647 C CA . LEU A 1 77 ? 5.191 -4.088 -2.146 1.00 97.88 77 LEU A CA 1
ATOM 648 C C . LEU A 1 77 ? 5.465 -4.306 -0.657 1.00 97.88 77 LEU A C 1
ATOM 650 O O . LEU A 1 77 ? 4.587 -4.771 0.074 1.00 97.88 77 LEU A O 1
ATOM 654 N N . LYS A 1 78 ? 6.675 -3.966 -0.205 1.00 97.75 78 LYS A N 1
ATOM 655 C CA . LYS A 1 78 ? 7.062 -4.080 1.201 1.00 97.75 78 LYS A CA 1
ATOM 656 C C . LYS A 1 78 ? 6.201 -3.175 2.084 1.00 97.75 78 LYS A C 1
ATOM 658 O O . LYS A 1 78 ? 5.615 -3.661 3.049 1.00 97.75 78 LYS A O 1
ATOM 663 N N . GLU A 1 79 ? 6.069 -1.900 1.730 1.00 97.94 79 GLU A N 1
ATOM 664 C CA . GLU A 1 79 ? 5.264 -0.937 2.494 1.00 97.94 79 GLU A CA 1
ATOM 665 C C . GLU A 1 79 ? 3.775 -1.312 2.503 1.00 97.94 79 GLU A C 1
ATOM 667 O O . GLU A 1 79 ? 3.104 -1.221 3.536 1.00 97.94 79 GLU A O 1
ATOM 672 N N . ALA A 1 80 ? 3.255 -1.828 1.387 1.00 98.19 80 ALA A N 1
ATOM 673 C CA . ALA A 1 80 ? 1.901 -2.366 1.318 1.00 98.19 80 ALA A CA 1
ATOM 674 C C . ALA A 1 80 ? 1.709 -3.567 2.266 1.00 98.19 80 ALA A C 1
ATOM 676 O O . ALA A 1 80 ? 0.709 -3.632 2.985 1.00 98.19 80 ALA A O 1
ATOM 677 N N . ALA A 1 81 ? 2.669 -4.495 2.327 1.00 98.31 81 ALA A N 1
ATOM 678 C CA . ALA A 1 81 ? 2.619 -5.645 3.233 1.00 98.31 81 ALA A CA 1
ATOM 679 C C . ALA A 1 81 ? 2.702 -5.236 4.713 1.00 98.31 81 ALA A C 1
ATOM 681 O O . ALA A 1 81 ? 1.952 -5.752 5.545 1.00 98.31 81 ALA A O 1
ATOM 682 N N . GLU A 1 82 ? 3.570 -4.280 5.050 1.00 98.06 82 GLU A N 1
ATOM 683 C CA . GLU A 1 82 ? 3.664 -3.738 6.408 1.00 98.06 82 GLU A CA 1
ATOM 684 C C . GLU A 1 82 ? 2.380 -3.013 6.824 1.00 98.06 82 GLU A C 1
ATOM 686 O O . GLU A 1 82 ? 1.911 -3.168 7.955 1.00 98.06 82 GLU A O 1
ATOM 691 N N . THR A 1 83 ? 1.780 -2.258 5.904 1.00 97.75 83 THR A N 1
ATOM 692 C CA . THR A 1 83 ? 0.505 -1.572 6.132 1.00 97.75 83 THR A CA 1
ATOM 693 C C . THR A 1 83 ? -0.620 -2.574 6.356 1.00 97.75 83 THR A C 1
ATOM 695 O O . THR A 1 83 ? -1.368 -2.435 7.322 1.00 97.75 83 THR A O 1
ATOM 698 N N . LEU A 1 84 ? -0.703 -3.632 5.542 1.00 97.75 84 LEU A N 1
ATOM 699 C CA . LEU A 1 84 ? -1.683 -4.704 5.728 1.00 97.75 84 LEU A CA 1
ATOM 700 C C . LEU A 1 84 ? -1.588 -5.320 7.126 1.00 97.75 84 LEU A C 1
ATOM 702 O O . LEU A 1 84 ? -2.597 -5.439 7.816 1.00 97.75 84 LEU A O 1
ATOM 706 N N . HIS A 1 85 ? -0.372 -5.645 7.566 1.00 97.44 85 HIS A N 1
ATOM 707 C CA . HIS A 1 85 ? -0.130 -6.212 8.893 1.00 97.44 85 HIS A CA 1
ATOM 708 C C . HIS A 1 85 ? -0.542 -5.266 10.028 1.00 97.44 85 HIS A C 1
ATOM 710 O O . HIS A 1 85 ? -1.062 -5.715 11.048 1.00 97.44 85 HIS A O 1
ATOM 716 N N . LYS A 1 86 ? -0.325 -3.952 9.874 1.00 96.12 86 LYS A N 1
ATOM 717 C CA . LYS A 1 86 ? -0.791 -2.945 10.844 1.00 96.12 86 LYS A CA 1
ATOM 718 C C . LYS A 1 86 ? -2.318 -2.915 10.905 1.00 96.12 86 LYS A C 1
ATOM 720 O O . LYS A 1 86 ? -2.873 -2.981 11.996 1.00 96.12 86 LYS A O 1
ATOM 725 N N . LEU A 1 87 ? -2.989 -2.869 9.754 1.00 94.25 87 LEU A N 1
ATOM 726 C CA . LEU A 1 87 ? -4.451 -2.812 9.677 1.00 94.25 87 LEU A CA 1
ATOM 727 C C . LEU A 1 87 ? -5.114 -4.071 10.244 1.00 94.25 87 LEU A C 1
ATOM 729 O O . LEU A 1 87 ? -6.084 -3.965 10.986 1.00 94.25 87 LEU A O 1
ATOM 733 N N . GLU A 1 88 ? -4.569 -5.256 9.964 1.00 92.94 88 GLU A N 1
ATOM 734 C CA . GLU A 1 88 ? -5.090 -6.527 10.489 1.00 92.94 88 GLU A CA 1
ATOM 735 C C . GLU A 1 88 ? -4.991 -6.640 12.018 1.00 92.94 88 GLU A C 1
ATOM 737 O O . GLU A 1 88 ? -5.740 -7.406 12.614 1.00 92.94 88 GLU A O 1
ATOM 742 N N . LYS A 1 89 ? -4.107 -5.871 12.667 1.00 94.50 89 LYS A N 1
ATOM 743 C CA . LYS A 1 89 ? -4.007 -5.801 14.135 1.00 94.50 89 LYS A CA 1
ATOM 744 C C . LYS A 1 89 ? -4.977 -4.814 14.785 1.00 94.50 89 LYS A C 1
ATOM 746 O O . LYS A 1 89 ? -5.149 -4.867 15.999 1.00 9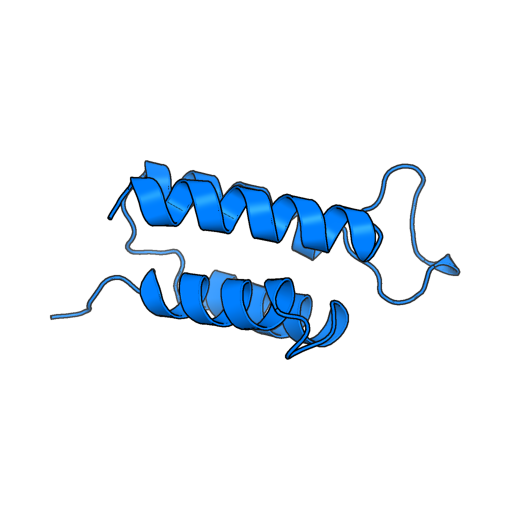4.50 89 LYS A O 1
ATOM 751 N N . LEU A 1 90 ? -5.533 -3.879 14.014 1.00 88.06 90 LEU A N 1
ATOM 752 C CA . LEU A 1 90 ? -6.457 -2.845 14.498 1.00 88.06 90 LEU A CA 1
ATOM 753 C C . LEU A 1 90 ? -7.932 -3.285 14.434 1.00 88.06 90 LEU A C 1
ATOM 755 O O . LEU A 1 90 ? -8.802 -2.595 14.980 1.00 88.06 90 LEU A O 1
ATOM 759 N N . LEU A 1 91 ? -8.200 -4.403 13.751 1.00 83.81 91 LEU A N 1
ATOM 760 C CA . LEU A 1 91 ? -9.510 -5.041 13.598 1.00 83.81 91 LEU A CA 1
ATOM 761 C C . LEU A 1 91 ? -9.719 -6.147 14.635 1.00 83.81 91 LEU A C 1
ATOM 763 O O . LEU A 1 91 ? -10.868 -6.245 15.123 1.00 83.81 91 LEU A O 1
#

Nearest PDB structures (foldseek):
  1aep-assembly1_A  TM=3.455E-01  e=2.326E+00  Locusta migratoria

Sequence (91 aa):
MVGSHIYTYIDIIRCFTRHRINAKDFANVYTIIYLRCSGKMKHEEYEALNNLYYYVEDYYDDPSMRDEGDPDETKLLKEAAETLHKLEKLL

Organism: NCBI:txid241368

Radius of gyration: 12.83 Å; Cα contacts (8 Å, |Δi|>4): 83; chains: 1; bounding box: 42×22×30 Å

InterPro domains:
  IPR015287 Colicin D immunity protein domain [PF09204] (8-87)
  IPR036471 Colicin D superfamily [G3DSA:1.20.120.650] (6-88)